Protein AF-A0A7X7LK54-F1 (afdb_monomer)

Nearest PDB structures (foldseek):
  7v5i-assembly1_B  TM=9.590E-01  e=2.476E-02  Vibrio proteolyticus NBRC 13287
  1fc4-assembly1_B  TM=9.362E-01  e=3.294E-02  Escherichia coli
  3tqx-assembly1_B  TM=8.184E-01  e=1.999E-02  Coxiella burnetii RSA 493
  7pob-assembly1_A  TM=8.509E-01  e=3.729E-01  Thermus thermophilus

Structure (mmCIF, N/CA/C/O backbone):
data_AF-A0A7X7LK54-F1
#
_entry.id   AF-A0A7X7LK54-F1
#
loop_
_atom_site.group_PDB
_atom_site.id
_atom_site.type_symbol
_atom_site.label_atom_id
_atom_site.label_alt_id
_atom_site.label_comp_id
_atom_site.label_asym_id
_atom_site.label_entity_id
_atom_site.label_seq_id
_atom_site.pdbx_PDB_ins_code
_atom_site.Cartn_x
_atom_site.Cartn_y
_atom_site.Cartn_z
_atom_site.occupancy
_atom_site.B_iso_or_equiv
_atom_site.auth_seq_id
_atom_site.auth_comp_id
_atom_site.auth_asym_id
_atom_site.auth_atom_id
_atom_site.pdbx_PDB_model_num
ATOM 1 N N . MET A 1 1 ? -3.324 8.821 24.911 1.00 64.56 1 MET A N 1
ATOM 2 C CA . MET A 1 1 ? -4.497 9.005 24.023 1.00 64.56 1 MET A CA 1
ATOM 3 C C . MET A 1 1 ? -4.228 8.515 22.594 1.00 64.56 1 MET A C 1
ATOM 5 O O . MET A 1 1 ? -5.048 7.766 22.086 1.00 64.56 1 MET A O 1
ATOM 9 N N . TYR A 1 2 ? -3.062 8.811 22.000 1.00 77.50 2 TYR A N 1
ATOM 10 C CA . TYR A 1 2 ? -2.642 8.305 20.676 1.00 77.50 2 TYR A CA 1
ATOM 11 C C . TYR A 1 2 ? -2.693 6.775 20.507 1.00 77.50 2 TYR A C 1
ATOM 13 O O . TYR A 1 2 ? -3.165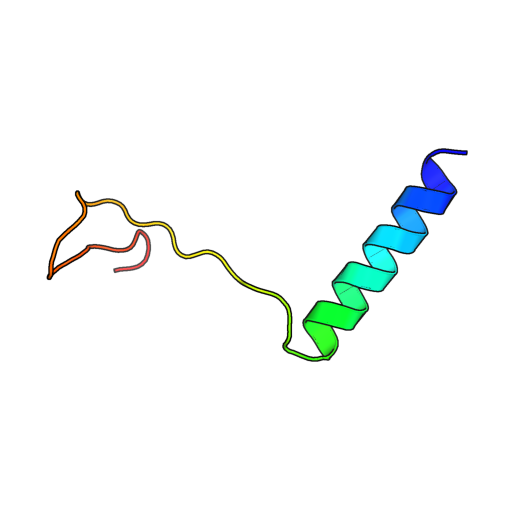 6.284 19.486 1.00 77.50 2 TYR A O 1
ATOM 21 N N . GLY A 1 3 ? -2.287 6.013 21.531 1.00 90.75 3 GLY A N 1
ATOM 22 C CA . GLY A 1 3 ? -2.256 4.547 21.446 1.00 90.75 3 GLY A CA 1
ATOM 23 C C . GLY A 1 3 ? -3.624 3.892 21.211 1.00 90.75 3 GLY A C 1
ATOM 24 O O . GLY A 1 3 ? -3.702 2.907 20.487 1.00 90.75 3 GLY A O 1
ATOM 25 N N . LYS A 1 4 ? -4.713 4.460 21.753 1.00 94.31 4 LYS A N 1
ATOM 26 C CA . LYS A 1 4 ? -6.068 3.906 21.568 1.00 94.31 4 LYS A CA 1
ATOM 27 C C . LYS A 1 4 ? -6.551 4.066 20.125 1.00 94.31 4 LYS A C 1
ATOM 29 O O . LYS A 1 4 ? -7.102 3.129 19.559 1.00 94.31 4 LYS A O 1
ATOM 34 N N . LEU A 1 5 ? -6.306 5.233 19.523 1.00 95.50 5 LEU A N 1
ATOM 35 C CA . LEU A 1 5 ? -6.642 5.473 18.120 1.00 95.50 5 LEU A CA 1
ATOM 36 C C . LEU A 1 5 ? -5.783 4.602 17.195 1.00 95.50 5 LEU A C 1
ATOM 38 O O . LEU A 1 5 ? -6.311 3.990 16.277 1.00 95.50 5 LEU A O 1
ATOM 42 N N . GLN A 1 6 ? -4.483 4.476 17.473 1.00 96.00 6 GLN A N 1
ATOM 43 C CA . GLN A 1 6 ? -3.596 3.602 16.703 1.00 96.00 6 GLN A CA 1
ATOM 44 C C . GLN A 1 6 ? -4.052 2.134 16.738 1.00 96.00 6 GLN A C 1
ATOM 46 O O . GLN A 1 6 ? -4.068 1.481 15.699 1.00 96.00 6 GLN A O 1
ATOM 51 N N . GLN A 1 7 ? -4.445 1.617 17.908 1.00 97.62 7 GLN A N 1
ATOM 52 C CA . GLN A 1 7 ? -4.983 0.257 18.042 1.00 97.62 7 GLN A CA 1
ATOM 53 C C . GLN A 1 7 ? -6.278 0.075 17.245 1.00 97.62 7 GLN A C 1
ATOM 55 O O . GLN A 1 7 ? -6.423 -0.924 16.546 1.00 97.62 7 GLN A O 1
ATOM 60 N N . HIS A 1 8 ? -7.185 1.054 17.309 1.00 97.38 8 HIS A N 1
ATOM 61 C CA . HIS A 1 8 ? -8.423 1.041 16.533 1.00 97.38 8 HIS A CA 1
ATOM 62 C C . HIS A 1 8 ? -8.154 1.006 15.023 1.00 97.38 8 HIS A C 1
ATOM 64 O O . HIS A 1 8 ? -8.688 0.144 14.332 1.00 97.38 8 HIS A O 1
ATOM 70 N N . LEU A 1 9 ? -7.274 1.882 14.526 1.00 97.88 9 LEU A N 1
ATOM 71 C CA . LEU A 1 9 ? -6.903 1.925 13.110 1.00 97.88 9 LEU A CA 1
ATOM 72 C C . LEU A 1 9 ? -6.243 0.616 12.658 1.00 97.88 9 LEU A C 1
ATOM 74 O O . LEU A 1 9 ? -6.530 0.133 11.569 1.00 97.88 9 LEU A O 1
ATOM 78 N N . ARG A 1 10 ? -5.401 0.003 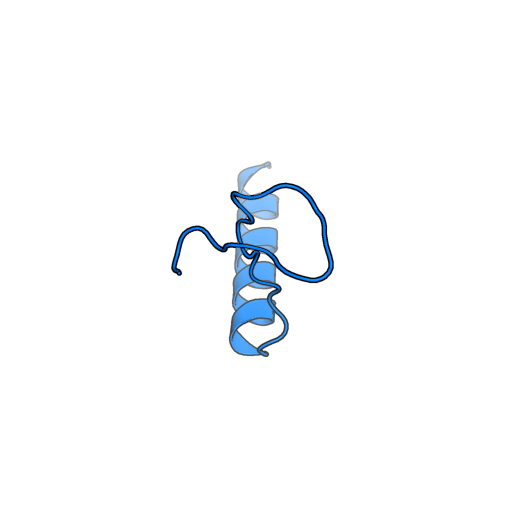13.498 1.00 97.56 10 ARG A N 1
ATOM 79 C CA .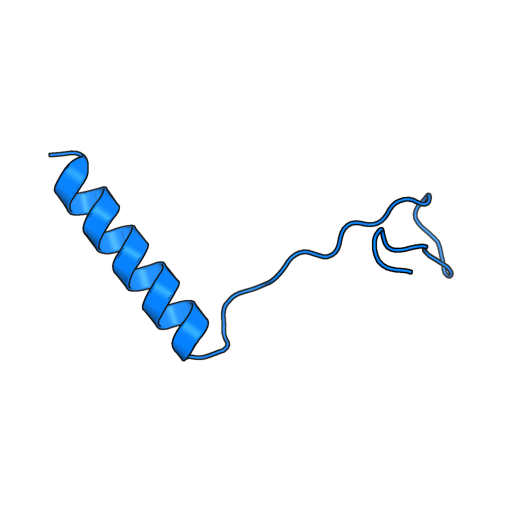 ARG A 1 10 ? -4.759 -1.281 13.179 1.00 97.56 10 ARG A CA 1
ATOM 80 C C . ARG A 1 10 ? -5.784 -2.409 13.048 1.00 97.56 10 ARG A C 1
ATOM 82 O O . ARG A 1 10 ? -5.762 -3.119 12.053 1.00 97.56 10 ARG A O 1
ATOM 89 N N . ALA A 1 11 ? -6.735 -2.490 13.980 1.00 98.38 11 ALA A N 1
ATOM 90 C CA . ALA A 1 11 ? -7.829 -3.457 13.907 1.00 98.38 11 ALA A CA 1
ATOM 91 C C . ALA A 1 11 ? -8.703 -3.256 12.655 1.00 98.38 11 ALA A C 1
ATOM 93 O O . ALA A 1 11 ? -9.115 -4.231 12.035 1.00 98.38 11 ALA A O 1
ATOM 94 N 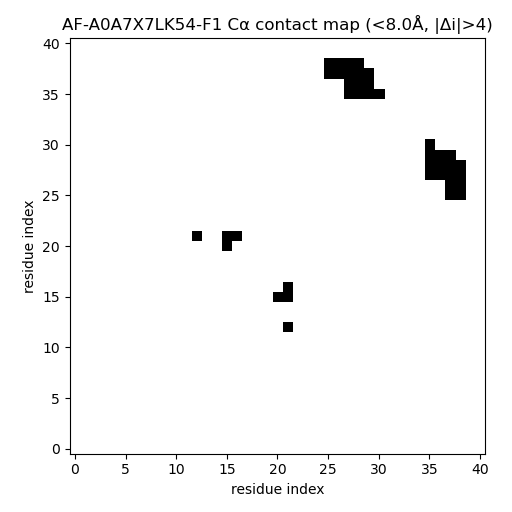N . GLN A 1 12 ? -8.955 -2.005 12.252 1.00 98.31 12 GLN A N 1
ATOM 95 C CA . GLN A 1 12 ? -9.684 -1.712 11.015 1.00 98.31 12 GLN A CA 1
ATOM 96 C C . GLN A 1 12 ? -8.918 -2.167 9.768 1.00 98.31 12 GLN A C 1
ATOM 98 O O . GLN A 1 12 ? -9.522 -2.743 8.867 1.00 98.31 12 GLN A O 1
ATOM 103 N N . LEU A 1 13 ? -7.601 -1.944 9.709 1.00 98.44 13 LEU A N 1
ATOM 104 C CA . LEU A 1 13 ? -6.771 -2.414 8.595 1.00 98.44 13 LEU A CA 1
ATOM 105 C C . LEU A 1 13 ? -6.785 -3.944 8.493 1.00 98.44 13 LEU A C 1
ATOM 107 O O . LEU A 1 13 ? -6.973 -4.468 7.396 1.00 98.44 13 LEU A O 1
ATOM 111 N N . ASP A 1 14 ? -6.673 -4.643 9.625 1.00 98.38 14 ASP A N 1
ATOM 112 C CA . ASP A 1 14 ? -6.721 -6.108 9.673 1.00 98.38 14 ASP A CA 1
ATOM 113 C C . ASP A 1 14 ? -8.086 -6.639 9.199 1.00 98.38 14 ASP A C 1
ATOM 115 O O . ASP A 1 14 ? -8.152 -7.582 8.413 1.00 98.38 14 ASP A O 1
ATOM 119 N N . GLN A 1 15 ? -9.186 -6.001 9.615 1.00 98.75 15 GLN A N 1
ATOM 120 C CA . GLN A 1 15 ? -10.537 -6.345 9.155 1.00 98.75 15 GLN A CA 1
ATOM 121 C C . GLN A 1 15 ? -10.707 -6.142 7.643 1.00 98.75 15 GLN A C 1
ATOM 123 O O . GLN A 1 15 ? -11.320 -6.973 6.973 1.00 98.75 15 GLN A O 1
ATOM 128 N N . ILE A 1 16 ? -10.161 -5.054 7.094 1.00 98.62 16 ILE A N 1
ATOM 129 C CA . ILE A 1 16 ? -10.205 -4.756 5.656 1.00 98.62 16 ILE A CA 1
ATOM 130 C C . ILE A 1 16 ? -9.409 -5.802 4.855 1.00 98.62 16 ILE A C 1
ATOM 132 O O . ILE A 1 16 ? -9.872 -6.227 3.794 1.00 98.62 16 ILE A O 1
ATOM 136 N N . ASP A 1 17 ? -8.247 -6.242 5.350 1.00 98.19 17 ASP A N 1
ATOM 137 C CA . ASP A 1 17 ? -7.429 -7.280 4.700 1.00 98.19 17 ASP A CA 1
ATOM 138 C C . ASP A 1 17 ? -8.096 -8.660 4.767 1.00 98.19 17 ASP A C 1
ATOM 140 O O . ASP A 1 17 ? -8.220 -9.333 3.746 1.00 98.19 17 ASP A O 1
ATOM 144 N N . GLN A 1 18 ? -8.650 -9.041 5.923 1.00 98.31 18 GLN A N 1
ATOM 145 C CA . GLN A 1 18 ? -9.408 -10.292 6.077 1.00 98.31 18 GLN A CA 1
ATOM 146 C C . GLN A 1 18 ? -10.655 -10.350 5.186 1.00 98.31 18 GLN A C 1
ATOM 148 O O . GLN A 1 18 ? -11.018 -11.419 4.698 1.00 98.31 18 GLN A O 1
ATOM 153 N N . ALA A 1 19 ? -11.297 -9.206 4.941 1.00 98.56 19 ALA A N 1
ATOM 154 C CA . ALA A 1 19 ? -12.416 -9.094 4.010 1.00 98.56 19 ALA A CA 1
ATOM 155 C C . ALA A 1 19 ? -11.988 -9.110 2.527 1.00 98.56 19 ALA A C 1
ATOM 157 O O . ALA A 1 19 ? -12.847 -9.078 1.647 1.00 98.56 19 ALA A O 1
ATOM 158 N N . GLY A 1 20 ? -10.683 -9.118 2.228 1.00 98.06 20 GLY A N 1
ATOM 159 C CA . GLY A 1 20 ? -10.155 -9.043 0.863 1.00 98.06 20 GLY A CA 1
ATOM 160 C C . GLY A 1 20 ? -10.327 -7.670 0.203 1.00 98.06 20 GLY A C 1
ATOM 161 O O . GLY A 1 20 ? -10.238 -7.555 -1.017 1.00 98.06 20 GLY A O 1
ATOM 162 N 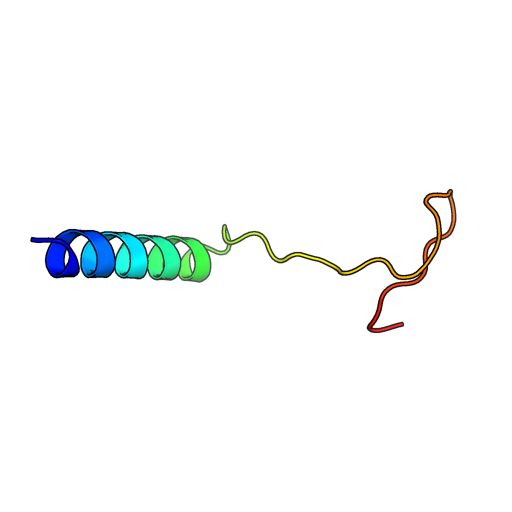N . LEU A 1 21 ? -10.586 -6.623 0.991 1.00 98.12 21 LEU A N 1
ATOM 163 C CA . LEU A 1 21 ? -10.828 -5.257 0.513 1.00 98.12 21 LEU A CA 1
ATOM 164 C C . LEU A 1 21 ? -9.573 -4.374 0.576 1.00 98.12 21 LEU A C 1
ATOM 166 O O . LEU A 1 21 ? -9.596 -3.227 0.119 1.00 98.12 21 LEU A O 1
ATOM 170 N N . TYR A 1 22 ? -8.475 -4.888 1.135 1.00 98.31 22 TYR A N 1
ATOM 171 C CA . TYR A 1 22 ? -7.220 -4.154 1.235 1.00 98.31 22 TYR A CA 1
ATOM 172 C C . TYR A 1 22 ? -6.570 -3.984 -0.140 1.00 98.31 22 TYR A C 1
ATOM 174 O O . TYR A 1 22 ? -6.254 -4.950 -0.839 1.00 98.31 22 TYR A O 1
ATOM 182 N N . LYS A 1 23 ? -6.345 -2.729 -0.536 1.00 97.75 23 LYS A N 1
ATOM 183 C CA . LYS A 1 23 ? -5.723 -2.390 -1.819 1.00 97.75 23 LYS A CA 1
ATOM 184 C C . LYS A 1 23 ? -4.208 -2.492 -1.698 1.00 97.75 23 LYS A C 1
ATOM 186 O O . LYS A 1 23 ? -3.605 -1.791 -0.892 1.00 97.75 23 LYS A O 1
ATOM 191 N N . LYS A 1 24 ? -3.598 -3.340 -2.525 1.00 96.25 24 LYS A N 1
ATOM 192 C CA . LYS A 1 24 ? -2.141 -3.484 -2.615 1.00 96.25 24 LYS A CA 1
ATOM 193 C C . LYS A 1 24 ? -1.620 -2.665 -3.787 1.00 96.25 24 LYS A C 1
ATOM 195 O O . LYS A 1 24 ? -2.147 -2.759 -4.894 1.00 96.25 24 LYS A O 1
ATOM 200 N N . GLU A 1 25 ? -0.595 -1.866 -3.534 1.00 96.56 25 GLU A N 1
ATOM 201 C CA . GLU A 1 25 ? 0.080 -1.107 -4.580 1.00 96.56 25 GLU A CA 1
ATOM 202 C C . GLU A 1 25 ? 0.939 -2.027 -5.453 1.00 96.56 25 GLU A C 1
ATOM 204 O O . GLU A 1 25 ? 1.451 -3.057 -5.008 1.00 96.56 25 GLU A O 1
ATOM 209 N N . ARG A 1 26 ? 1.107 -1.633 -6.714 1.00 96.31 26 ARG A N 1
ATOM 210 C CA . ARG A 1 26 ? 2.095 -2.200 -7.633 1.00 96.31 26 ARG A CA 1
ATOM 211 C C . ARG A 1 26 ? 3.047 -1.085 -8.029 1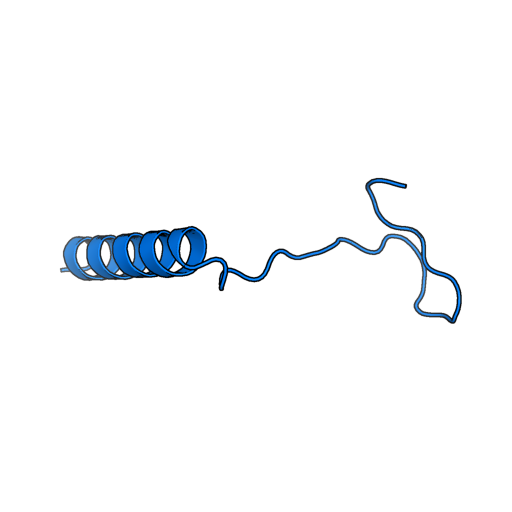.00 96.31 26 ARG A C 1
ATOM 213 O O . ARG A 1 26 ? 2.592 -0.013 -8.418 1.00 96.31 26 ARG A O 1
ATOM 220 N N . ILE A 1 27 ? 4.347 -1.339 -7.933 1.00 96.94 27 ILE A N 1
ATOM 221 C CA . ILE A 1 27 ? 5.362 -0.330 -8.232 1.00 96.94 27 ILE A CA 1
ATOM 222 C C . ILE A 1 27 ? 5.733 -0.427 -9.708 1.00 96.94 27 ILE A C 1
ATOM 224 O O . ILE A 1 27 ? 6.256 -1.448 -10.153 1.00 96.94 27 ILE A O 1
ATOM 228 N N . ILE A 1 28 ? 5.448 0.640 -10.451 1.00 97.25 28 ILE A N 1
ATOM 229 C CA . ILE A 1 28 ? 5.816 0.793 -11.860 1.00 97.25 28 ILE A CA 1
ATOM 230 C C . ILE A 1 28 ? 7.210 1.421 -11.927 1.00 97.25 28 ILE A C 1
ATOM 232 O O . ILE A 1 28 ? 7.465 2.429 -11.269 1.00 97.25 28 ILE A O 1
ATOM 236 N N . THR A 1 29 ? 8.110 0.827 -12.709 1.00 97.38 29 THR A N 1
ATOM 237 C CA . THR A 1 29 ? 9.513 1.266 -12.854 1.00 97.38 29 THR A CA 1
ATOM 238 C C . THR A 1 29 ? 9.846 1.784 -14.255 1.00 97.38 29 THR A C 1
ATOM 240 O O . THR A 1 29 ? 10.982 2.180 -14.510 1.00 97.38 29 THR A O 1
ATOM 243 N N . SER A 1 30 ? 8.858 1.834 -15.151 1.00 97.50 30 SER A N 1
ATOM 244 C CA . SER A 1 30 ? 8.933 2.463 -16.473 1.00 97.50 30 SER A CA 1
ATOM 245 C C . SER A 1 30 ? 8.126 3.774 -16.526 1.00 97.50 30 SER A C 1
ATOM 247 O O . SER A 1 30 ? 7.291 4.028 -15.654 1.00 97.50 30 SER A O 1
ATOM 249 N N . PRO A 1 31 ? 8.300 4.611 -17.566 1.00 97.81 31 PRO A N 1
ATOM 250 C CA . PRO A 1 31 ? 7.332 5.656 -17.894 1.00 97.81 31 PRO A CA 1
ATOM 251 C C . PRO A 1 31 ? 5.930 5.081 -18.141 1.00 97.81 31 PRO A C 1
ATOM 253 O O . PRO A 1 31 ? 5.779 3.902 -18.468 1.00 97.81 31 PRO A O 1
ATOM 256 N N . GLN A 1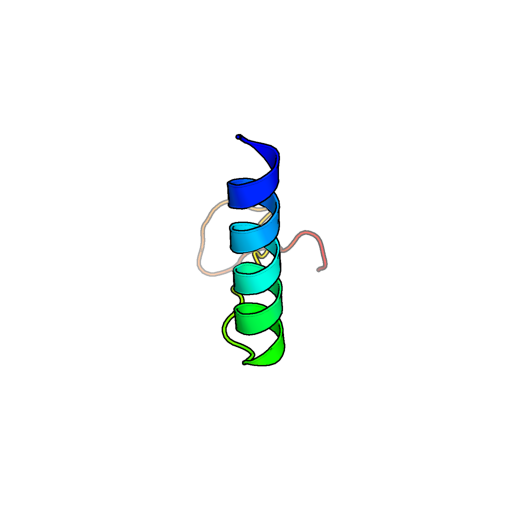 32 ? 4.906 5.926 -18.011 1.00 97.62 32 GLN A N 1
ATOM 257 C CA . GLN A 1 32 ? 3.525 5.528 -18.276 1.00 97.62 32 GLN A CA 1
ATOM 258 C C . GLN A 1 32 ? 3.293 5.319 -19.777 1.00 97.62 32 GLN A C 1
ATOM 260 O O . GLN A 1 32 ? 3.642 6.179 -20.587 1.00 97.62 32 GLN A O 1
ATOM 265 N N . GLY A 1 33 ? 2.654 4.210 -20.142 1.00 96.31 33 GLY A N 1
ATOM 266 C CA . GLY A 1 33 ? 2.400 3.844 -21.531 1.00 96.31 33 GLY A CA 1
ATOM 267 C C . GLY A 1 33 ? 1.445 2.662 -21.656 1.00 96.31 33 GLY A C 1
ATOM 268 O O . GLY A 1 33 ? 0.922 2.162 -20.663 1.00 96.31 33 GLY A O 1
ATOM 269 N N . ALA A 1 34 ? 1.205 2.222 -22.894 1.00 97.12 34 ALA A N 1
ATOM 270 C CA . ALA A 1 34 ? 0.443 0.997 -23.152 1.00 97.12 34 ALA A CA 1
ATOM 271 C C . ALA A 1 34 ? 1.163 -0.247 -22.603 1.00 97.12 34 ALA A C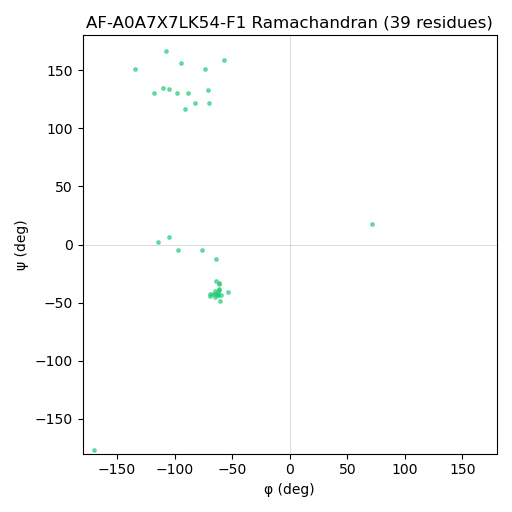 1
ATOM 273 O O . ALA A 1 34 ? 0.520 -1.198 -22.167 1.00 97.12 34 ALA A O 1
ATOM 274 N N . GLU A 1 35 ? 2.494 -0.205 -22.602 1.00 96.50 35 GLU A N 1
ATOM 275 C CA . GLU A 1 35 ? 3.362 -1.175 -21.954 1.00 96.50 35 GLU A CA 1
ATOM 276 C C . GLU A 1 35 ? 4.026 -0.511 -20.745 1.00 96.50 35 GLU A C 1
ATOM 278 O O . GLU A 1 35 ? 4.488 0.630 -20.829 1.00 96.50 35 GLU A O 1
ATOM 283 N N . ILE A 1 36 ? 4.040 -1.222 -19.619 1.00 97.06 36 ILE A N 1
ATOM 284 C CA . ILE A 1 36 ? 4.700 -0.802 -18.385 1.00 97.06 36 ILE A CA 1
ATOM 285 C C . ILE A 1 36 ? 5.498 -1.968 -17.805 1.00 97.06 36 ILE A C 1
ATOM 287 O O . ILE A 1 36 ? 5.108 -3.125 -17.957 1.00 97.06 36 ILE A O 1
ATOM 291 N N 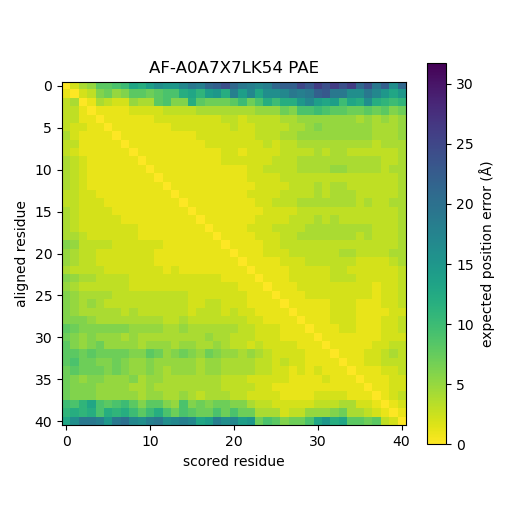. THR A 1 37 ? 6.574 -1.654 -17.091 1.00 97.44 37 THR A N 1
ATOM 292 C CA . THR A 1 37 ? 7.372 -2.630 -16.339 1.00 97.44 37 THR A CA 1
ATOM 293 C C . THR A 1 37 ? 7.079 -2.486 -14.853 1.00 97.44 37 THR A C 1
ATOM 295 O O . THR A 1 37 ? 7.041 -1.369 -14.322 1.00 97.44 37 THR A O 1
ATOM 298 N N . LEU A 1 38 ? 6.851 -3.609 -14.173 1.00 96.69 38 LEU A N 1
ATOM 299 C CA . LEU A 1 38 ? 6.686 -3.631 -12.726 1.00 96.69 38 LEU A CA 1
ATOM 300 C C . LEU A 1 38 ? 8.032 -3.943 -12.069 1.00 96.69 38 LEU A C 1
ATOM 302 O O . LEU A 1 38 ? 8.894 -4.606 -12.636 1.00 96.69 38 LEU A O 1
ATOM 306 N N . ASN A 1 39 ? 8.216 -3.541 -10.815 1.00 94.19 39 ASN A N 1
ATOM 307 C CA . ASN A 1 39 ? 9.424 -3.909 -10.067 1.00 94.19 39 ASN A CA 1
ATOM 308 C C . ASN A 1 39 ? 9.571 -5.427 -9.820 1.00 94.19 39 ASN A C 1
ATOM 310 O O . ASN A 1 39 ? 10.632 -5.871 -9.387 1.00 94.19 39 ASN A O 1
ATOM 314 N N . THR A 1 40 ? 8.515 -6.211 -10.056 1.00 92.25 40 THR A N 1
ATOM 315 C CA . THR A 1 40 ? 8.501 -7.676 -9.942 1.00 92.25 40 THR A CA 1
ATOM 316 C C . THR A 1 40 ? 8.514 -8.399 -11.295 1.00 92.25 40 THR A C 1
ATOM 318 O O . THR A 1 40 ? 8.338 -9.617 -11.299 1.00 92.25 40 THR A O 1
ATOM 321 N N . GLY A 1 41 ? 8.661 -7.690 -12.423 1.00 63.69 41 GLY A N 1
ATOM 322 C CA . GLY A 1 41 ? 8.650 -8.274 -13.771 1.00 63.69 41 GLY A CA 1
ATOM 323 C C . GLY A 1 41 ? 8.624 -7.240 -14.886 1.00 63.69 41 GLY A C 1
ATOM 324 O O . GLY A 1 41 ? 7.744 -6.348 -14.834 1.00 63.69 41 GLY A O 1
#

Sequence (41 aa):
MYGKLQQHLRAQLDQIDQAGLYKKERIITSPQGAEITLNTG

Mean predicted aligned error: 3.81 Å

Solvent-accessible surface area (backbone atoms only — not comparable to full-atom values): 2688 Å² total; per-residue (Å²): 116,69,65,62,57,52,52,52,53,49,54,50,52,54,53,34,46,76,70,70,67,58,84,77,88,79,60,70,75,49,69,93,61,99,66,72,38,39,79,89,91

Secondary structure (DSSP, 8-state):
-HHHHHHHHHHHHHHHHHTT-PPPP--B-S-SSSS--BTT-

Radius of gyration: 16.4 Å; Cα contacts (8 Å, |Δi|>4): 20; chains: 1; bounding box: 22×19×47 Å

pLDDT: mean 94.93, std 7.77, range [63.69, 98.75]

Foldseek 3Di:
DVVVVVVVVVVVQVVCVVVVNDDDDWAWPDPDDPDTDTPVD